Protein AF-A0A1Y3N0U4-F1 (afdb_monomer_lite)

Structure (mmCIF, N/CA/C/O backbone):
data_AF-A0A1Y3N0U4-F1
#
_entry.id   AF-A0A1Y3N0U4-F1
#
loop_
_atom_site.group_PDB
_atom_site.id
_atom_site.type_symbol
_atom_site.label_atom_id
_atom_site.label_alt_id
_atom_site.label_comp_id
_atom_site.label_asym_id
_atom_site.label_entity_id
_atom_site.label_seq_id
_atom_site.pdbx_PDB_ins_code
_atom_site.Cartn_x
_atom_site.Cartn_y
_atom_site.Cartn_z
_atom_site.occupancy
_atom_site.B_iso_or_equiv
_atom_site.auth_seq_id
_atom_site.auth_comp_id
_atom_site.auth_asym_id
_atom_site.auth_atom_id
_atom_site.pdbx_PDB_model_num
ATOM 1 N N . GLN A 1 1 ? 12.673 10.639 -20.639 1.00 72.50 1 GLN A N 1
ATOM 2 C CA . GLN A 1 1 ? 11.581 9.775 -20.140 1.00 72.50 1 GLN A CA 1
ATOM 3 C C . GLN A 1 1 ? 11.823 9.116 -18.784 1.00 72.50 1 GLN A C 1
ATOM 5 O O . GLN A 1 1 ? 11.155 9.480 -17.832 1.00 72.50 1 GLN A O 1
ATOM 10 N N . VAL A 1 2 ? 12.809 8.231 -18.620 1.00 72.81 2 VAL A N 1
ATOM 11 C CA . VAL A 1 2 ? 13.010 7.451 -17.372 1.00 72.81 2 VAL A CA 1
ATOM 12 C C . VAL A 1 2 ? 13.062 8.280 -16.088 1.00 72.81 2 VAL A C 1
ATOM 14 O O . VAL A 1 2 ? 12.452 7.930 -15.081 1.00 72.81 2 VAL A O 1
ATOM 17 N N . ARG A 1 3 ? 13.824 9.380 -16.093 1.00 80.88 3 ARG A N 1
ATOM 18 C CA . ARG A 1 3 ? 13.953 10.249 -14.914 1.00 80.88 3 ARG A CA 1
ATOM 19 C C . ARG A 1 3 ? 12.618 10.907 -14.540 1.00 80.88 3 ARG A C 1
ATOM 21 O O . ARG A 1 3 ? 12.356 11.062 -13.352 1.00 80.88 3 ARG A O 1
ATOM 28 N N . LYS A 1 4 ? 11.784 11.241 -15.536 1.00 85.25 4 LYS A N 1
ATOM 29 C CA . LYS A 1 4 ? 10.426 11.785 -15.353 1.00 85.25 4 LYS A CA 1
ATOM 30 C C . LYS A 1 4 ? 9.548 10.746 -14.656 1.00 85.25 4 LYS A C 1
ATOM 32 O O . LYS A 1 4 ? 9.050 11.014 -13.571 1.00 85.25 4 LYS A O 1
ATOM 37 N N . TRP A 1 5 ? 9.516 9.529 -15.187 1.00 82.19 5 TRP A N 1
ATOM 38 C CA . TRP A 1 5 ? 8.788 8.414 -14.590 1.00 82.19 5 TRP A CA 1
ATOM 39 C C . TRP A 1 5 ? 9.206 8.128 -13.148 1.00 82.19 5 TRP A C 1
ATOM 41 O O . TRP A 1 5 ? 8.377 8.122 -12.248 1.00 82.19 5 TRP A O 1
ATOM 51 N N . ARG A 1 6 ? 10.511 7.995 -12.876 1.00 84.88 6 ARG A N 1
ATOM 52 C CA . ARG A 1 6 ? 11.000 7.802 -11.498 1.00 84.88 6 ARG A CA 1
ATOM 53 C C . ARG A 1 6 ? 10.519 8.908 -10.549 1.00 84.88 6 ARG A C 1
ATOM 55 O O . ARG A 1 6 ? 10.247 8.631 -9.384 1.00 84.88 6 ARG A O 1
ATOM 62 N N . A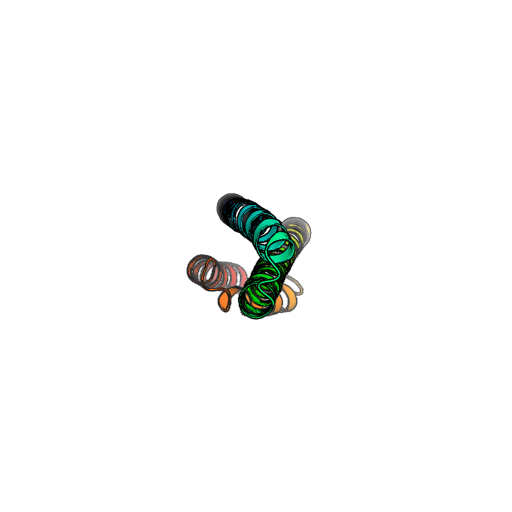RG A 1 7 ? 10.443 10.154 -11.025 1.00 89.94 7 ARG A N 1
ATOM 63 C CA . ARG A 1 7 ? 9.954 11.289 -10.234 1.00 89.94 7 ARG A CA 1
ATOM 64 C C . ARG A 1 7 ? 8.454 11.176 -9.965 1.00 89.94 7 ARG A C 1
ATOM 66 O O . ARG A 1 7 ? 8.052 11.365 -8.824 1.00 89.94 7 ARG A O 1
ATOM 73 N N . GLU A 1 8 ? 7.657 10.836 -10.971 1.00 88.94 8 GLU A N 1
ATOM 74 C CA . GLU A 1 8 ? 6.206 10.647 -10.841 1.00 88.94 8 GLU A CA 1
ATOM 75 C C . GLU A 1 8 ? 5.865 9.515 -9.869 1.00 88.94 8 GLU A C 1
ATOM 77 O O . GLU A 1 8 ? 5.107 9.739 -8.930 1.00 88.94 8 GLU A O 1
ATOM 82 N N . PHE A 1 9 ? 6.505 8.349 -10.001 1.00 88.19 9 PHE A N 1
ATOM 83 C CA . PHE A 1 9 ? 6.309 7.224 -9.076 1.00 88.19 9 PHE A CA 1
ATOM 84 C C . PHE A 1 9 ? 6.640 7.600 -7.627 1.00 88.19 9 PHE A C 1
ATOM 86 O O . PHE A 1 9 ? 5.873 7.282 -6.723 1.00 88.19 9 PHE A O 1
ATOM 93 N N . ARG A 1 10 ? 7.730 8.344 -7.393 1.00 90.62 10 ARG A N 1
ATOM 94 C CA . ARG A 1 10 ? 8.075 8.846 -6.050 1.00 90.62 10 ARG A CA 1
ATOM 95 C C . ARG A 1 10 ? 7.049 9.839 -5.507 1.00 90.62 10 ARG A C 1
ATOM 97 O O . ARG A 1 10 ? 6.817 9.878 -4.302 1.00 90.62 10 ARG A O 1
ATOM 104 N N . THR A 1 11 ? 6.457 10.666 -6.364 1.00 92.69 11 THR A N 1
ATOM 105 C CA . THR A 1 11 ? 5.368 11.563 -5.956 1.00 92.69 11 THR A CA 1
ATOM 106 C C . THR A 1 11 ? 4.144 10.759 -5.521 1.00 92.69 11 THR A C 1
ATOM 108 O O . THR A 1 11 ? 3.594 11.048 -4.457 1.00 92.69 11 THR A O 1
ATOM 111 N N . GLN A 1 12 ? 3.773 9.724 -6.285 1.00 91.88 12 GLN A N 1
ATOM 112 C CA . GLN A 1 12 ? 2.660 8.833 -5.943 1.00 91.88 12 GLN A CA 1
ATOM 113 C C . GLN A 1 12 ? 2.919 8.063 -4.643 1.00 91.88 12 GLN A C 1
ATOM 115 O O . GLN A 1 12 ? 2.060 8.025 -3.766 1.00 91.88 12 GLN A O 1
ATOM 120 N N . GLU A 1 13 ? 4.134 7.549 -4.449 1.00 92.56 13 GLU A N 1
ATOM 121 C CA . GLU A 1 13 ? 4.544 6.882 -3.207 1.00 92.56 13 GLU A CA 1
ATOM 122 C C . GLU A 1 13 ? 4.351 7.791 -1.980 1.00 92.56 13 GLU A C 1
ATOM 124 O O . GLU A 1 13 ? 3.730 7.398 -0.993 1.00 92.56 13 GLU A O 1
ATOM 129 N N . ARG A 1 14 ? 4.790 9.054 -2.067 1.00 94.31 14 ARG A N 1
ATOM 130 C CA . ARG A 1 14 ? 4.606 10.042 -0.988 1.00 94.31 14 ARG A CA 1
ATOM 131 C C . ARG A 1 14 ? 3.145 10.418 -0.759 1.00 94.31 14 ARG A C 1
ATOM 133 O O . ARG A 1 14 ? 2.792 10.872 0.328 1.00 94.31 14 ARG A O 1
ATOM 140 N N . GLN A 1 15 ? 2.301 10.348 -1.784 1.00 93.69 15 GLN A N 1
ATOM 141 C CA . GLN A 1 15 ? 0.868 10.586 -1.634 1.00 93.69 15 GLN A CA 1
ATOM 142 C C . GLN A 1 15 ? 0.207 9.433 -0.877 1.00 93.69 15 GLN A C 1
ATOM 144 O O . GLN A 1 15 ? -0.528 9.691 0.075 1.00 93.69 15 GLN A O 1
ATOM 149 N N . ILE A 1 16 ? 0.560 8.193 -1.218 1.00 94.31 16 ILE A N 1
ATOM 150 C CA . ILE A 1 16 ? 0.120 6.995 -0.499 1.00 94.31 16 ILE A CA 1
ATOM 151 C C . ILE A 1 16 ? 0.566 7.051 0.968 1.00 94.31 16 ILE A C 1
ATOM 153 O O . ILE A 1 16 ? -0.254 6.857 1.862 1.00 94.31 16 ILE A O 1
ATOM 157 N N . ASP A 1 17 ? 1.824 7.407 1.244 1.00 95.75 17 ASP A N 1
ATOM 158 C CA . ASP A 1 17 ? 2.322 7.529 2.623 1.00 95.75 17 ASP A CA 1
ATOM 159 C C . ASP A 1 17 ? 1.545 8.577 3.435 1.00 95.75 17 ASP A C 1
ATOM 161 O O . ASP A 1 17 ? 1.200 8.352 4.597 1.00 95.75 17 ASP A O 1
ATOM 165 N N . ARG A 1 18 ? 1.203 9.715 2.817 1.00 96.69 18 ARG A N 1
ATOM 166 C CA . ARG A 1 18 ? 0.361 10.741 3.453 1.00 96.69 18 ARG A CA 1
ATOM 167 C C . ARG A 1 18 ? -1.039 10.214 3.773 1.00 96.69 18 ARG A C 1
ATOM 169 O O . ARG A 1 18 ? -1.545 10.484 4.861 1.00 96.69 18 ARG A O 1
ATOM 176 N N . GLN A 1 19 ? -1.645 9.443 2.871 1.00 95.31 19 GLN A N 1
ATOM 177 C CA . GLN A 1 19 ? -2.955 8.826 3.099 1.00 95.31 19 GLN A CA 1
ATOM 178 C C . GLN A 1 19 ? -2.909 7.779 4.216 1.00 95.31 19 GLN A C 1
ATOM 180 O O . GLN A 1 19 ? -3.749 7.810 5.113 1.00 95.31 19 GLN A O 1
ATOM 185 N N . ILE A 1 20 ? -1.894 6.910 4.230 1.00 96.81 20 ILE A N 1
ATOM 186 C CA . ILE A 1 20 ? -1.683 5.921 5.299 1.00 96.81 20 ILE A CA 1
ATOM 187 C C . ILE A 1 20 ? -1.565 6.613 6.662 1.00 96.81 20 ILE A C 1
ATOM 189 O O . ILE A 1 20 ? -2.180 6.170 7.638 1.00 96.81 20 ILE A O 1
ATOM 193 N N . ASN A 1 21 ? -0.811 7.712 6.734 1.00 98.00 21 ASN A N 1
ATOM 194 C CA . ASN A 1 21 ? -0.663 8.490 7.963 1.00 98.00 21 ASN A CA 1
ATOM 195 C C . ASN A 1 21 ? -1.989 9.124 8.397 1.00 98.00 21 ASN A C 1
ATOM 197 O O . ASN A 1 21 ? -2.346 9.034 9.570 1.00 98.00 21 ASN A O 1
ATOM 201 N N . SER A 1 22 ? -2.749 9.695 7.459 1.00 97.62 22 SER A N 1
ATOM 202 C CA . SER A 1 22 ? -4.071 10.265 7.737 1.00 97.62 22 SER A CA 1
ATOM 203 C C . SER A 1 22 ? -5.041 9.217 8.298 1.00 97.62 22 SER A C 1
ATOM 205 O O . SER A 1 22 ? -5.623 9.435 9.362 1.00 97.62 22 SER A O 1
ATOM 207 N N . ILE A 1 23 ? -5.130 8.039 7.669 1.00 97.56 23 ILE A N 1
ATOM 208 C CA . ILE A 1 23 ? -5.974 6.935 8.152 1.00 97.56 23 ILE A CA 1
ATOM 209 C C . ILE A 1 23 ? -5.492 6.441 9.519 1.00 97.56 23 ILE A C 1
ATOM 211 O O . ILE A 1 23 ? -6.300 6.152 10.395 1.00 97.56 23 ILE A O 1
ATOM 215 N N . THR A 1 24 ? -4.179 6.370 9.743 1.00 98.00 24 THR A N 1
ATOM 216 C CA . THR A 1 24 ? -3.621 5.940 11.035 1.00 98.00 24 THR A CA 1
ATOM 217 C C . THR A 1 24 ? -3.971 6.914 12.159 1.00 98.00 24 THR A C 1
ATOM 219 O O . THR A 1 24 ? -4.316 6.479 13.260 1.00 98.00 24 THR A O 1
ATOM 222 N N . MET A 1 25 ? -3.918 8.222 11.897 1.00 98.06 25 MET A N 1
ATOM 223 C CA . MET A 1 25 ? -4.342 9.236 12.864 1.00 98.06 25 MET A CA 1
ATOM 224 C C . MET A 1 25 ? -5.826 9.095 13.206 1.00 98.06 25 MET A C 1
ATOM 226 O O . MET A 1 25 ? -6.180 9.134 14.385 1.00 98.06 25 MET A O 1
ATOM 230 N N . GLU A 1 26 ? -6.680 8.887 12.206 1.00 97.25 26 GLU A N 1
ATOM 231 C CA . GLU A 1 26 ? -8.119 8.726 12.423 1.00 97.25 26 GLU A CA 1
ATOM 232 C C . GLU A 1 26 ? -8.449 7.414 13.155 1.00 97.25 26 GLU A C 1
ATOM 234 O O . GLU A 1 26 ? -9.175 7.425 14.150 1.00 97.25 26 GLU A O 1
ATOM 239 N N . GLU A 1 27 ? -7.808 6.299 12.785 1.00 97.75 27 GLU A N 1
ATOM 240 C CA . GLU A 1 27 ? -7.924 5.017 13.497 1.00 97.75 27 GLU A CA 1
ATOM 241 C C . GLU A 1 27 ? -7.555 5.168 14.983 1.00 97.75 27 GLU A C 1
ATOM 243 O O . GLU A 1 27 ? -8.192 4.573 15.854 1.00 97.75 27 GLU A O 1
ATOM 248 N N . ASN A 1 28 ? -6.541 5.977 15.305 1.00 98.00 28 ASN A N 1
ATOM 249 C CA . ASN A 1 28 ? -6.140 6.222 16.690 1.00 98.00 28 ASN A CA 1
ATOM 250 C C . ASN A 1 28 ? -7.198 7.004 17.483 1.00 98.00 28 ASN A C 1
ATOM 252 O O . ASN A 1 28 ? -7.427 6.683 18.654 1.00 98.00 28 ASN A O 1
ATOM 256 N N . LYS A 1 29 ? -7.894 7.963 16.860 1.00 97.94 29 LYS A N 1
ATOM 257 C CA . LYS A 1 29 ? -9.042 8.642 17.484 1.00 97.94 29 LYS A CA 1
ATOM 258 C C . LYS A 1 29 ? -10.192 7.667 17.720 1.00 97.94 29 LYS A C 1
ATOM 260 O O . LYS A 1 29 ? -10.727 7.616 18.826 1.00 97.94 29 LYS A O 1
ATOM 265 N N . ILE A 1 30 ? -10.508 6.825 16.735 1.00 97.50 30 ILE A N 1
ATOM 266 C CA . ILE A 1 30 ? -11.552 5.795 16.852 1.00 97.50 30 ILE A CA 1
ATOM 267 C C . ILE A 1 30 ? -11.221 4.818 17.988 1.00 97.50 30 ILE A C 1
ATOM 269 O O . ILE A 1 30 ? -12.091 4.495 18.796 1.00 97.50 30 ILE A O 1
ATOM 273 N N . LYS A 1 31 ? -9.955 4.398 18.127 1.00 97.69 31 LYS A N 1
ATOM 274 C CA . LYS A 1 31 ? -9.495 3.570 19.256 1.00 97.69 31 LYS A CA 1
ATOM 275 C C . LYS A 1 31 ? -9.694 4.258 20.605 1.00 97.69 31 LYS A C 1
ATOM 277 O O . LYS A 1 31 ? -10.092 3.595 21.563 1.00 97.69 31 LYS A O 1
ATOM 282 N N . ALA A 1 32 ? -9.410 5.557 20.705 1.00 97.69 32 ALA A N 1
ATOM 283 C CA . ALA A 1 32 ? -9.639 6.314 21.933 1.00 97.69 32 ALA A CA 1
ATOM 284 C C . ALA A 1 32 ? -11.137 6.371 22.277 1.00 97.69 32 ALA A C 1
ATOM 286 O O . ALA A 1 32 ? -11.516 6.040 23.404 1.00 97.69 32 ALA A O 1
ATOM 287 N N . SER A 1 33 ? -11.991 6.674 21.296 1.00 96.62 33 SER A N 1
ATOM 288 C CA . SER A 1 33 ? -13.450 6.668 21.455 1.00 96.62 33 SER A CA 1
ATOM 289 C C . SER A 1 33 ? -13.993 5.285 21.819 1.00 96.62 33 SER A C 1
ATOM 291 O O . SER A 1 33 ? -14.861 5.177 22.683 1.00 96.62 33 SER A O 1
ATOM 293 N N . LEU A 1 34 ? -13.442 4.211 21.241 1.00 97.25 34 LEU A N 1
ATOM 294 C CA . LEU A 1 34 ? -13.818 2.833 21.564 1.00 97.25 34 LEU A CA 1
ATOM 295 C C . LEU A 1 34 ? -13.521 2.508 23.031 1.00 97.25 34 LEU A C 1
ATOM 297 O O . LEU A 1 34 ? -14.376 1.950 23.716 1.00 97.25 34 LEU A O 1
ATOM 301 N N . LYS A 1 35 ? -12.340 2.894 23.535 1.00 96.88 35 LYS A N 1
ATOM 302 C CA . LYS A 1 35 ? -11.978 2.718 24.951 1.00 96.88 35 LYS A CA 1
ATOM 303 C C . LYS A 1 35 ? -12.923 3.484 25.877 1.00 96.88 35 LYS A C 1
ATOM 305 O O . LYS A 1 35 ? -13.299 2.964 26.924 1.00 96.88 35 LYS A O 1
ATOM 310 N N . GLN A 1 36 ? -13.317 4.703 25.507 1.00 96.62 36 GLN A N 1
ATOM 311 C CA . GLN A 1 36 ? -14.272 5.493 26.289 1.00 96.62 36 GLN A CA 1
ATOM 312 C C . GLN A 1 36 ? -15.674 4.870 26.287 1.00 96.62 36 GLN A C 1
ATOM 314 O O . GLN A 1 36 ? -16.278 4.741 27.348 1.00 96.62 36 GLN A O 1
ATOM 319 N N . ALA A 1 37 ? -16.173 4.434 25.127 1.00 95.31 37 ALA A N 1
ATOM 320 C CA . ALA A 1 37 ? -17.461 3.751 25.015 1.00 95.31 37 ALA A CA 1
ATOM 321 C C . ALA A 1 37 ? -17.483 2.433 25.806 1.00 95.31 37 ALA A C 1
ATOM 323 O O . ALA A 1 37 ? -18.466 2.136 26.480 1.00 95.31 37 ALA A O 1
ATOM 324 N N . ALA A 1 38 ? -16.369 1.693 25.805 1.00 96.25 38 ALA A N 1
ATOM 325 C CA . ALA A 1 38 ? -16.233 0.459 26.573 1.00 96.25 38 ALA A CA 1
ATOM 326 C C . ALA A 1 38 ? -16.348 0.705 28.084 1.00 96.25 38 ALA A C 1
ATOM 328 O O . ALA A 1 38 ? -17.041 -0.045 28.765 1.00 96.25 38 ALA A O 1
ATOM 329 N N . LYS A 1 39 ? -15.747 1.789 28.603 1.00 96.56 39 LYS A N 1
ATOM 330 C CA . LYS A 1 39 ? -15.888 2.183 30.018 1.00 96.56 39 LYS A CA 1
ATOM 331 C C . LYS A 1 39 ? -17.332 2.518 30.407 1.00 96.56 39 LYS A C 1
ATOM 333 O O . LYS A 1 39 ? -17.700 2.310 31.554 1.00 96.56 39 LYS A O 1
ATOM 338 N N . ARG A 1 40 ? -18.138 3.023 29.466 1.00 95.38 40 ARG A N 1
ATOM 339 C CA . ARG A 1 40 ? -19.566 3.322 29.675 1.00 95.38 40 ARG A CA 1
ATOM 340 C C . ARG A 1 40 ? -20.477 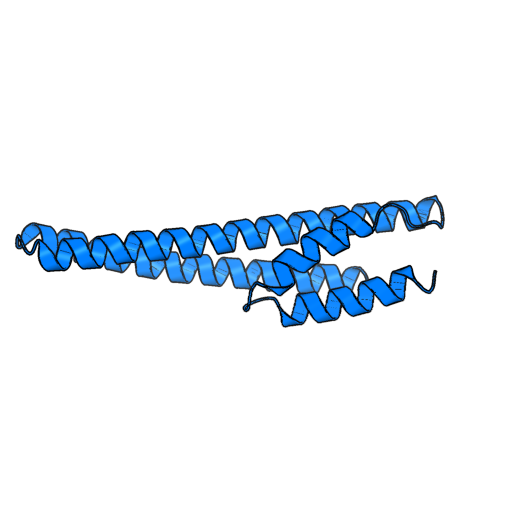2.096 29.543 1.00 95.38 40 ARG A C 1
ATOM 342 O O . ARG A 1 40 ? -21.656 2.193 29.847 1.00 95.38 40 ARG A O 1
ATOM 349 N N . GLY A 1 41 ? -19.957 0.957 29.080 1.00 94.56 41 GLY A N 1
ATOM 350 C CA . GLY A 1 41 ? -20.755 -0.251 28.845 1.00 94.56 41 GLY A CA 1
ATOM 351 C C . GLY A 1 41 ? -21.605 -0.218 27.566 1.00 94.56 41 GLY A C 1
ATOM 352 O O . GLY A 1 41 ? -22.424 -1.114 27.356 1.00 94.56 41 GLY A O 1
ATOM 353 N N . ASP A 1 42 ? -21.392 0.759 26.676 1.00 94.69 42 ASP A N 1
ATOM 354 C CA . ASP A 1 42 ? -22.163 0.932 25.438 1.00 94.69 42 ASP A CA 1
ATOM 355 C C . ASP A 1 42 ? -21.758 -0.076 24.350 1.00 94.69 42 ASP A C 1
ATOM 357 O O . ASP A 1 42 ? -21.075 0.247 23.371 1.00 94.69 42 ASP A O 1
ATOM 361 N N . LYS A 1 43 ? -22.220 -1.326 24.481 1.00 94.75 43 LYS A N 1
ATOM 362 C CA . LYS A 1 43 ? -21.883 -2.417 23.547 1.00 94.75 43 LYS A CA 1
ATOM 363 C C . LYS A 1 43 ? -22.188 -2.083 22.083 1.00 94.75 43 LYS A C 1
ATOM 365 O O . LYS A 1 43 ? -21.364 -2.376 21.222 1.00 94.75 43 LYS A O 1
ATOM 370 N N . LYS A 1 44 ? -23.327 -1.438 21.790 1.00 95.69 44 LYS A N 1
ATOM 371 C CA . LYS A 1 44 ? -23.709 -1.062 20.413 1.00 95.69 44 LYS A CA 1
ATOM 372 C C . LYS A 1 44 ? -22.685 -0.119 19.773 1.00 95.69 44 LYS A C 1
ATOM 374 O O . LYS A 1 44 ? -22.258 -0.353 18.643 1.00 95.69 44 LYS A O 1
ATOM 379 N N . ILE A 1 45 ? -22.254 0.904 20.513 1.00 95.12 45 ILE A N 1
ATOM 380 C CA . ILE A 1 45 ? -21.251 1.876 20.053 1.00 95.12 45 ILE A CA 1
ATOM 381 C C . ILE A 1 45 ? -19.893 1.188 19.898 1.00 95.12 45 ILE A C 1
ATOM 383 O O . ILE A 1 45 ? -19.215 1.383 18.890 1.00 95.12 45 ILE A O 1
ATOM 387 N N . CYS A 1 46 ? -19.515 0.324 20.844 1.00 96.56 46 CYS A N 1
ATOM 388 C CA . CYS A 1 46 ? -18.277 -0.443 20.744 1.00 96.56 46 CYS A CA 1
ATOM 389 C C . CYS A 1 46 ? -18.227 -1.309 19.481 1.00 96.56 46 CYS A C 1
ATOM 391 O O . CYS A 1 46 ? -17.208 -1.319 18.793 1.00 96.56 46 CYS A O 1
ATOM 393 N N . THR A 1 47 ? -19.316 -2.004 19.140 1.00 97.38 47 THR A N 1
ATOM 394 C CA . THR A 1 47 ? -19.372 -2.828 17.926 1.00 97.38 47 THR A CA 1
ATOM 395 C C . THR A 1 47 ? -19.236 -1.987 16.657 1.00 97.38 47 THR A C 1
ATOM 397 O O . THR A 1 47 ? -18.512 -2.389 15.747 1.00 97.38 47 THR A O 1
ATOM 400 N N . ALA A 1 48 ? -19.885 -0.822 16.589 1.00 97.31 48 ALA A N 1
ATOM 401 C CA . ALA A 1 48 ? -19.767 0.076 15.441 1.00 97.31 48 ALA A CA 1
ATOM 402 C C . ALA A 1 48 ? -18.327 0.597 15.270 1.00 97.31 48 ALA A C 1
ATOM 404 O O . ALA A 1 48 ? -17.738 0.443 14.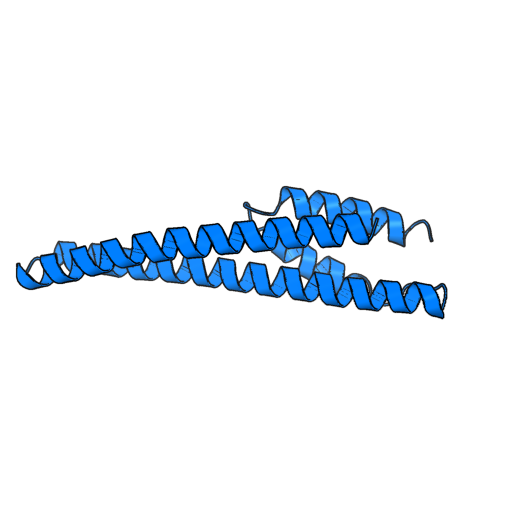203 1.00 97.31 48 ALA A O 1
ATOM 405 N N . LEU A 1 49 ? -17.717 1.112 16.343 1.00 97.06 49 LEU A N 1
ATOM 406 C CA . LEU A 1 49 ? -16.340 1.619 16.314 1.00 97.06 49 LEU A CA 1
ATOM 407 C C . LEU A 1 49 ? -15.316 0.514 16.011 1.00 97.06 49 LEU A C 1
ATOM 409 O O . LEU A 1 49 ? -14.335 0.753 15.311 1.00 97.06 49 LEU A O 1
ATOM 413 N N . ALA A 1 50 ? -15.540 -0.713 16.490 1.00 97.25 50 ALA A N 1
ATOM 414 C CA . ALA A 1 50 ? -14.680 -1.849 16.167 1.00 97.25 50 ALA A CA 1
ATOM 415 C C . ALA A 1 50 ? -14.719 -2.197 14.668 1.00 97.25 50 ALA A C 1
ATOM 417 O O . ALA A 1 50 ? -13.669 -2.456 14.075 1.00 97.25 50 ALA A O 1
ATOM 418 N N . LYS A 1 51 ? -15.903 -2.160 14.039 1.00 98.00 51 LYS A N 1
ATOM 419 C CA . LYS A 1 51 ? -16.035 -2.344 12.584 1.00 98.00 51 LYS A CA 1
ATOM 420 C C . LYS A 1 51 ? -15.292 -1.257 11.810 1.00 98.00 51 LYS A C 1
ATOM 422 O O . LYS A 1 51 ? -14.641 -1.578 10.816 1.00 98.00 51 LYS A O 1
ATOM 427 N N . GLU A 1 52 ? -15.333 -0.016 12.281 1.00 97.19 52 GLU A N 1
ATOM 428 C CA . GLU A 1 52 ? -14.627 1.103 11.648 1.00 97.19 52 GLU A CA 1
ATOM 429 C C . GLU A 1 52 ? -13.097 0.937 11.709 1.00 97.19 52 GLU A C 1
ATOM 431 O O . GLU A 1 52 ? -12.390 1.194 10.734 1.00 97.19 52 GLU A O 1
ATOM 436 N N . ILE A 1 53 ? -12.568 0.402 12.818 1.00 97.81 53 ILE A N 1
ATOM 437 C CA . ILE A 1 53 ? -11.139 0.059 12.931 1.00 97.81 53 ILE A CA 1
ATOM 438 C C . ILE A 1 53 ? -10.750 -1.004 11.896 1.00 97.81 53 ILE A C 1
ATOM 440 O O . ILE A 1 53 ? -9.686 -0.906 11.284 1.00 97.81 53 ILE A O 1
ATOM 444 N N . ILE A 1 54 ? -11.590 -2.023 11.688 1.00 98.00 54 ILE A N 1
ATOM 445 C CA . ILE A 1 54 ? -11.335 -3.062 10.678 1.00 98.00 54 ILE A CA 1
ATOM 446 C C . ILE A 1 54 ? -11.332 -2.450 9.271 1.00 98.00 54 ILE A C 1
ATOM 448 O O . ILE A 1 54 ? -10.413 -2.722 8.500 1.00 98.00 54 ILE A O 1
ATOM 452 N N . HIS A 1 55 ? -12.291 -1.574 8.954 1.00 97.56 55 HIS A N 1
ATOM 453 C CA . HIS A 1 55 ? -12.321 -0.862 7.671 1.00 97.56 55 HIS A CA 1
ATOM 454 C C . HIS A 1 55 ? -11.065 -0.011 7.463 1.00 97.56 55 HIS A C 1
ATOM 456 O O . HIS A 1 55 ? -10.416 -0.121 6.422 1.00 97.56 55 HIS A O 1
ATOM 462 N N . SER A 1 56 ? -10.658 0.750 8.483 1.00 97.69 56 SER A N 1
ATOM 463 C CA . SER A 1 56 ? -9.423 1.543 8.463 1.00 97.69 56 SER A CA 1
ATOM 464 C C . SER A 1 56 ? -8.189 0.676 8.187 1.00 97.69 56 SER A C 1
ATOM 466 O O . SER A 1 56 ? -7.334 1.035 7.377 1.00 97.69 56 SER A O 1
ATOM 468 N N . ARG A 1 57 ? -8.092 -0.503 8.815 1.00 97.62 57 ARG A N 1
ATOM 469 C CA . ARG A 1 57 ? -6.987 -1.449 8.583 1.00 97.62 57 ARG A CA 1
ATOM 470 C C . ARG A 1 57 ? -6.989 -2.006 7.164 1.00 97.62 57 ARG A C 1
ATOM 472 O O . ARG A 1 57 ? -5.938 -2.020 6.533 1.00 97.62 57 ARG A O 1
ATOM 479 N N . ASN A 1 58 ? -8.151 -2.404 6.652 1.00 96.81 58 ASN A N 1
ATOM 480 C CA . ASN A 1 58 ? -8.286 -2.905 5.285 1.00 96.81 58 ASN A CA 1
ATOM 481 C C . ASN A 1 58 ? -7.885 -1.838 4.255 1.00 96.81 58 ASN A C 1
ATOM 483 O O . ASN A 1 58 ? -7.150 -2.139 3.315 1.00 96.81 58 ASN A O 1
ATOM 487 N N . ALA A 1 59 ? -8.294 -0.583 4.466 1.00 94.75 59 ALA A N 1
ATOM 488 C CA . ALA A 1 59 ? -7.895 0.538 3.619 1.00 94.75 59 ALA A CA 1
ATOM 489 C C . ALA A 1 59 ? -6.369 0.746 3.622 1.00 94.75 59 ALA A C 1
ATOM 491 O O . ALA A 1 59 ? -5.761 0.853 2.558 1.00 94.75 59 ALA A O 1
ATOM 492 N N . LYS A 1 60 ? -5.723 0.722 4.799 1.00 96.56 60 LYS A N 1
ATOM 493 C CA . LYS A 1 60 ? -4.254 0.813 4.889 1.00 96.56 60 LYS A CA 1
ATOM 494 C C . LYS A 1 60 ? -3.547 -0.356 4.212 1.00 96.56 60 LYS A C 1
ATOM 496 O O . LYS A 1 60 ? -2.569 -0.124 3.512 1.00 96.56 60 LYS A O 1
ATOM 501 N N . ASN A 1 61 ? -4.032 -1.585 4.384 1.00 96.19 61 ASN A N 1
ATOM 502 C CA . ASN A 1 61 ? -3.439 -2.762 3.744 1.00 96.19 61 ASN A CA 1
ATOM 503 C C . ASN A 1 61 ? -3.449 -2.626 2.218 1.00 96.19 61 ASN A C 1
ATOM 505 O O . ASN A 1 61 ? -2.409 -2.791 1.586 1.00 96.19 61 ASN A O 1
ATOM 509 N N . LYS A 1 62 ? -4.577 -2.198 1.639 1.00 93.75 62 LYS A N 1
ATOM 510 C CA . LYS A 1 62 ? -4.679 -1.936 0.198 1.00 93.75 62 LYS A CA 1
ATOM 511 C C . LYS A 1 62 ? -3.696 -0.856 -0.274 1.00 93.75 62 LYS A C 1
ATOM 513 O O . LYS A 1 62 ? -3.095 -0.985 -1.341 1.00 93.75 62 LYS A O 1
ATOM 518 N N . LEU A 1 63 ? -3.491 0.197 0.519 1.00 93.94 63 LEU A N 1
ATOM 519 C CA . LEU A 1 63 ? -2.498 1.236 0.224 1.00 93.94 63 LEU A CA 1
ATOM 520 C C . LEU A 1 63 ? -1.056 0.704 0.299 1.00 93.94 63 LEU A C 1
ATOM 522 O O . LEU A 1 63 ? -0.245 1.021 -0.572 1.00 93.94 63 LEU A O 1
ATOM 526 N N . TYR A 1 64 ? -0.732 -0.145 1.279 1.00 95.38 64 TYR A N 1
ATOM 527 C CA . TYR A 1 64 ? 0.575 -0.806 1.357 1.00 95.38 64 TYR A CA 1
ATOM 528 C C . TYR A 1 64 ? 0.829 -1.738 0.166 1.00 95.38 64 TYR A C 1
ATOM 530 O O . TYR A 1 64 ? 1.914 -1.700 -0.415 1.00 95.38 64 TYR A O 1
ATOM 538 N N . GLU A 1 65 ? -0.167 -2.524 -0.242 1.00 92.75 65 GLU A N 1
ATOM 539 C CA . GLU A 1 65 ? -0.095 -3.372 -1.438 1.00 92.75 65 GLU A CA 1
ATOM 540 C C . GLU A 1 65 ? 0.147 -2.537 -2.700 1.00 92.75 65 GLU A C 1
ATOM 542 O O . GLU A 1 65 ? 1.042 -2.840 -3.490 1.00 92.75 65 GLU A O 1
ATOM 547 N N . THR A 1 66 ? -0.591 -1.434 -2.847 1.00 91.81 66 THR A N 1
ATOM 548 C CA . THR A 1 66 ? -0.429 -0.480 -3.955 1.00 91.81 66 THR A CA 1
ATOM 549 C C . THR A 1 66 ? 0.997 0.078 -3.994 1.00 91.81 66 THR A C 1
ATOM 551 O O . THR A 1 66 ? 1.633 0.110 -5.050 1.00 91.81 66 THR A O 1
ATOM 554 N N . LYS A 1 67 ? 1.542 0.473 -2.837 1.00 92.81 67 LYS A N 1
ATOM 555 C CA . LYS A 1 67 ? 2.923 0.957 -2.711 1.00 92.81 67 LYS A CA 1
ATOM 556 C C . LYS A 1 67 ? 3.945 -0.108 -3.119 1.00 92.81 67 LYS A C 1
ATOM 558 O O . LYS A 1 67 ? 4.886 0.190 -3.855 1.00 92.81 67 LYS A O 1
ATOM 563 N N . ALA A 1 68 ? 3.764 -1.349 -2.673 1.00 92.00 68 ALA A N 1
ATOM 564 C CA . ALA A 1 68 ? 4.653 -2.455 -3.024 1.00 92.00 68 ALA A CA 1
ATOM 565 C C . ALA A 1 68 ? 4.642 -2.742 -4.536 1.00 92.00 68 ALA A C 1
ATOM 567 O O . ALA A 1 68 ? 5.701 -2.891 -5.149 1.00 92.00 68 ALA A O 1
ATOM 568 N N . GLN A 1 69 ? 3.459 -2.745 -5.152 1.00 89.31 69 GLN A N 1
ATOM 569 C CA . GLN A 1 69 ? 3.291 -2.915 -6.596 1.00 89.31 69 GLN A CA 1
ATOM 570 C C . GLN A 1 69 ? 3.957 -1.780 -7.395 1.00 89.31 69 GLN A C 1
ATOM 572 O O . GLN A 1 69 ? 4.694 -2.059 -8.343 1.00 89.31 69 GLN A O 1
ATOM 577 N N . LEU A 1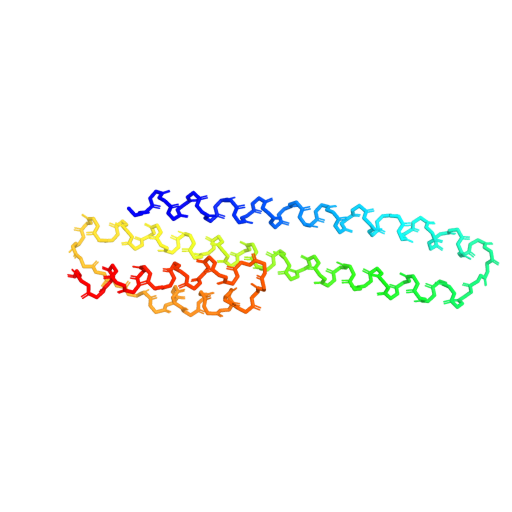 70 ? 3.792 -0.515 -6.984 1.00 90.12 70 LEU A N 1
ATOM 578 C CA . LEU A 1 70 ? 4.494 0.628 -7.591 1.00 90.12 70 LEU A CA 1
ATOM 579 C C . LEU A 1 70 ? 6.019 0.447 -7.551 1.00 90.12 70 LEU A C 1
ATOM 581 O O . LEU A 1 70 ? 6.700 0.668 -8.555 1.00 90.12 70 LEU A O 1
ATOM 585 N N . ASN A 1 71 ? 6.555 0.010 -6.410 1.00 89.31 71 ASN A N 1
ATOM 586 C CA . ASN A 1 71 ? 7.988 -0.229 -6.242 1.00 89.31 71 ASN A CA 1
ATOM 587 C C . ASN A 1 71 ? 8.495 -1.389 -7.113 1.00 89.31 71 ASN A C 1
ATOM 589 O O . ASN A 1 71 ? 9.557 -1.273 -7.727 1.00 89.31 71 ASN A O 1
ATOM 593 N N . SER A 1 72 ? 7.722 -2.470 -7.235 1.00 89.19 72 SER A N 1
ATOM 594 C CA . SER A 1 72 ? 8.046 -3.600 -8.116 1.00 89.19 72 SER A CA 1
ATOM 595 C C . SER A 1 72 ? 8.117 -3.185 -9.592 1.00 89.19 72 SER A C 1
ATOM 597 O O . SER A 1 72 ? 9.079 -3.518 -10.294 1.00 89.19 72 SER A O 1
ATOM 599 N N . ILE A 1 73 ? 7.153 -2.382 -10.053 1.00 87.12 73 ILE A N 1
ATOM 600 C CA . ILE A 1 73 ? 7.146 -1.824 -11.414 1.00 87.12 73 ILE A CA 1
ATOM 601 C C . ILE A 1 73 ? 8.360 -0.929 -11.630 1.00 87.12 73 ILE A C 1
ATOM 603 O O . ILE A 1 73 ? 9.028 -1.033 -12.659 1.00 87.12 73 ILE A O 1
ATOM 607 N N . LEU A 1 74 ? 8.679 -0.078 -10.652 1.00 86.56 74 LEU A N 1
ATOM 608 C CA . LEU A 1 74 ? 9.845 0.788 -10.720 1.00 86.56 74 LEU A CA 1
ATOM 609 C C . LEU A 1 74 ? 11.130 -0.032 -10.869 1.00 86.56 74 LEU A C 1
ATOM 611 O O . LEU A 1 74 ? 11.924 0.274 -11.752 1.00 86.56 74 LEU A O 1
ATOM 615 N N . MET A 1 75 ? 11.336 -1.071 -10.056 1.00 87.75 75 MET A N 1
ATOM 616 C CA . MET A 1 75 ? 12.513 -1.944 -10.154 1.00 87.75 75 MET A CA 1
ATOM 617 C C . MET A 1 75 ? 12.593 -2.648 -11.510 1.00 87.75 75 MET A C 1
ATOM 619 O O . MET A 1 75 ? 13.629 -2.581 -12.172 1.00 87.75 75 MET A O 1
ATOM 623 N N . SER A 1 76 ? 11.487 -3.243 -11.956 1.00 85.75 76 SER A N 1
ATOM 624 C CA . SER A 1 76 ? 11.418 -3.946 -13.242 1.00 85.75 76 SER A CA 1
ATOM 625 C C . SER A 1 76 ? 11.742 -3.007 -14.405 1.00 85.75 76 SER A C 1
ATOM 627 O O . SER A 1 76 ? 12.537 -3.332 -15.281 1.00 85.75 76 SER A O 1
ATOM 629 N N . LEU A 1 77 ? 11.213 -1.782 -14.377 1.00 82.25 77 LEU A N 1
ATOM 630 C CA . LEU A 1 77 ? 11.530 -0.756 -15.365 1.00 82.25 77 LEU A CA 1
ATOM 631 C C . LEU A 1 77 ? 13.021 -0.399 -15.360 1.00 82.25 77 LEU A C 1
ATOM 633 O O . LEU A 1 77 ? 13.624 -0.240 -16.417 1.00 82.25 77 LEU A O 1
ATOM 637 N N . GLN A 1 78 ? 13.635 -0.259 -14.182 1.00 84.38 78 GLN A N 1
ATOM 638 C CA . GLN A 1 78 ? 15.067 0.029 -14.082 1.00 84.38 78 GLN A CA 1
ATOM 639 C C . GLN A 1 78 ? 15.919 -1.088 -14.676 1.00 84.38 78 GLN A C 1
ATOM 641 O O . GLN A 1 78 ? 16.883 -0.788 -15.380 1.00 84.38 78 GLN A O 1
ATOM 646 N N . GLN A 1 79 ? 15.547 -2.343 -14.428 1.00 85.31 79 GLN A N 1
ATOM 647 C CA . GLN A 1 79 ? 16.197 -3.502 -15.025 1.00 85.31 79 GLN A CA 1
ATOM 648 C C . GLN A 1 79 ? 16.092 -3.462 -16.552 1.00 85.31 79 GLN A C 1
ATOM 650 O O . GLN A 1 79 ? 17.118 -3.544 -17.224 1.00 85.31 79 GLN A O 1
ATOM 655 N N . GLN A 1 80 ? 14.894 -3.235 -17.101 1.00 80.62 80 GLN A N 1
ATOM 656 C CA . GLN A 1 80 ? 14.701 -3.181 -18.554 1.00 80.62 80 GLN A CA 1
ATOM 657 C C . GLN A 1 80 ? 15.540 -2.100 -19.222 1.00 80.62 80 GLN A C 1
ATOM 659 O O . GLN A 1 80 ? 16.150 -2.317 -20.262 1.00 80.62 80 GLN A O 1
ATOM 664 N N . LEU A 1 81 ? 15.644 -0.935 -18.593 1.00 79.25 81 LEU A N 1
ATOM 665 C CA . LEU A 1 81 ? 16.456 0.153 -19.123 1.00 79.25 81 LEU A CA 1
ATOM 666 C C . LEU A 1 81 ? 17.950 -0.167 -19.127 1.00 79.25 81 LEU A C 1
ATOM 668 O O . LEU A 1 81 ? 18.663 0.284 -20.020 1.00 79.25 81 LEU A O 1
ATOM 672 N N . SER A 1 82 ? 18.433 -0.921 -18.141 1.00 84.12 82 SER A N 1
ATOM 673 C CA . SER A 1 82 ? 19.808 -1.422 -18.146 1.00 84.12 82 SER A CA 1
ATOM 674 C C . SER A 1 82 ? 20.015 -2.437 -19.273 1.00 84.12 82 SER A C 1
ATOM 676 O O . SER A 1 82 ? 21.006 -2.341 -19.990 1.00 84.12 82 SER A O 1
ATOM 678 N N . THR A 1 83 ? 19.051 -3.335 -19.500 1.00 83.56 83 THR A N 1
ATOM 679 C CA . THR A 1 83 ? 19.079 -4.300 -20.612 1.00 83.56 83 THR A CA 1
ATOM 680 C C . THR A 1 83 ? 19.095 -3.617 -21.979 1.00 83.56 83 THR A C 1
ATOM 682 O O . THR A 1 83 ? 19.887 -4.007 -22.835 1.00 83.56 83 THR A O 1
ATOM 685 N N . ILE A 1 84 ? 18.296 -2.562 -22.175 1.00 81.19 84 ILE A N 1
ATOM 686 C CA . ILE A 1 84 ? 18.287 -1.767 -23.416 1.00 81.19 84 ILE A CA 1
ATOM 687 C C . ILE A 1 84 ? 19.651 -1.113 -23.645 1.00 81.19 84 ILE A C 1
ATOM 689 O O . ILE A 1 84 ? 20.178 -1.158 -24.749 1.00 81.19 84 ILE A O 1
ATOM 693 N N . LYS A 1 85 ? 20.257 -0.532 -22.602 1.00 81.19 85 LYS A N 1
ATOM 694 C CA . LYS A 1 85 ? 21.573 0.118 -22.720 1.00 81.19 85 LYS A CA 1
ATOM 695 C C . LYS A 1 85 ? 22.691 -0.841 -23.123 1.00 81.19 85 LYS A C 1
ATOM 697 O O . LYS A 1 85 ? 23.647 -0.397 -23.745 1.00 81.19 85 LYS A O 1
ATOM 702 N N . ILE A 1 86 ? 22.596 -2.106 -22.717 1.00 84.50 86 ILE A N 1
ATOM 703 C CA . ILE A 1 86 ? 23.641 -3.108 -22.955 1.00 84.50 86 ILE A CA 1
ATOM 704 C C . ILE A 1 86 ? 23.390 -3.865 -24.260 1.00 84.50 86 ILE A C 1
ATOM 706 O O . ILE A 1 86 ? 24.305 -4.033 -25.055 1.00 84.50 86 ILE A O 1
ATOM 710 N N . SER A 1 87 ? 22.163 -4.341 -24.475 1.00 81.19 87 SER A N 1
ATOM 711 C CA . SER A 1 87 ? 21.835 -5.231 -25.594 1.00 81.19 87 SER A CA 1
ATOM 712 C C . SER A 1 87 ? 21.200 -4.525 -26.789 1.00 81.19 87 SER A C 1
ATOM 714 O O . SER A 1 87 ? 21.024 -5.149 -27.828 1.00 81.19 87 SER A O 1
ATOM 716 N N . GLY A 1 88 ? 20.770 -3.269 -26.635 1.00 76.75 88 GLY A N 1
ATOM 717 C CA . GLY A 1 88 ? 19.952 -2.564 -27.626 1.00 76.75 88 GLY A CA 1
ATOM 718 C C . GLY A 1 88 ? 18.530 -3.115 -27.776 1.00 76.75 88 GLY A C 1
ATOM 719 O O . GLY A 1 88 ? 17.718 -2.500 -28.452 1.00 76.75 88 GLY A O 1
ATOM 720 N N . THR A 1 89 ? 18.206 -4.239 -27.128 1.00 72.19 89 THR A N 1
ATOM 721 C CA . THR A 1 89 ? 16.915 -4.925 -27.247 1.00 72.19 89 THR A CA 1
ATOM 722 C C . THR A 1 89 ? 16.123 -4.862 -25.949 1.00 72.19 89 THR A C 1
ATOM 724 O O . THR A 1 89 ? 16.674 -4.846 -24.845 1.00 72.19 89 THR A O 1
ATOM 727 N N . ILE A 1 90 ? 14.802 -4.838 -26.091 1.00 70.69 90 ILE A N 1
ATOM 728 C CA . ILE A 1 90 ? 13.852 -4.941 -24.988 1.00 70.69 90 ILE A CA 1
ATOM 729 C C . ILE A 1 90 ? 13.458 -6.409 -24.835 1.00 70.69 90 ILE A C 1
ATOM 731 O O . ILE A 1 90 ? 13.170 -7.081 -25.823 1.00 70.69 90 ILE A O 1
ATOM 735 N N . LYS A 1 91 ? 13.403 -6.909 -23.599 1.00 70.06 91 LYS A N 1
ATOM 736 C CA . LYS A 1 91 ? 12.868 -8.243 -23.285 1.00 70.06 91 LYS A CA 1
ATOM 737 C C . LYS A 1 91 ? 11.774 -8.112 -22.229 1.00 70.06 91 LYS A C 1
ATOM 739 O O . LYS A 1 91 ? 11.787 -7.159 -21.473 1.00 70.06 91 LYS A O 1
ATOM 744 N N . ASP A 1 92 ? 10.814 -9.026 -22.168 1.00 69.31 92 ASP A N 1
ATOM 745 C CA . ASP A 1 92 ? 9.936 -9.248 -21.003 1.00 69.31 92 ASP A CA 1
ATOM 746 C C . ASP A 1 92 ? 9.213 -8.019 -20.391 1.00 69.31 92 ASP A C 1
ATOM 748 O O . ASP A 1 92 ? 9.143 -7.850 -19.170 1.00 69.31 92 ASP A O 1
ATOM 752 N N . THR A 1 93 ? 8.621 -7.146 -21.213 1.00 75.12 93 THR A N 1
ATOM 753 C CA . THR A 1 93 ? 7.820 -5.992 -20.735 1.00 75.12 93 THR A CA 1
ATOM 754 C C . THR A 1 93 ? 6.393 -6.362 -20.315 1.00 75.12 93 THR A C 1
ATOM 756 O O . THR A 1 93 ? 5.736 -5.596 -19.605 1.00 75.12 93 THR A O 1
ATOM 759 N N . THR A 1 94 ? 5.931 -7.564 -20.667 1.00 80.00 94 THR A N 1
ATOM 760 C CA . THR A 1 94 ? 4.593 -8.093 -20.354 1.00 80.00 94 THR A CA 1
ATOM 761 C C . THR A 1 94 ? 4.309 -8.144 -18.853 1.00 80.00 94 THR A C 1
ATOM 763 O O . THR A 1 94 ? 3.217 -7.781 -18.419 1.00 80.00 94 THR A O 1
ATOM 766 N N . ALA A 1 95 ? 5.295 -8.532 -18.037 1.00 80.31 95 ALA A N 1
ATOM 767 C CA . ALA A 1 95 ? 5.141 -8.585 -16.582 1.00 80.31 95 ALA A CA 1
ATOM 768 C C . ALA A 1 95 ? 4.915 -7.188 -15.979 1.00 80.31 95 ALA A C 1
ATOM 770 O O . ALA A 1 95 ? 4.087 -7.012 -15.086 1.00 80.31 95 ALA A O 1
ATOM 771 N N . ILE A 1 96 ? 5.600 -6.174 -16.520 1.00 81.38 96 ILE A N 1
ATOM 772 C CA . ILE A 1 96 ? 5.432 -4.779 -16.103 1.00 81.38 96 ILE A CA 1
ATOM 773 C C . ILE A 1 96 ? 4.029 -4.293 -16.472 1.00 81.38 96 ILE A C 1
ATOM 775 O O . ILE A 1 96 ? 3.352 -3.695 -15.639 1.00 81.38 96 ILE A O 1
ATOM 779 N N . MET A 1 97 ? 3.569 -4.585 -17.692 1.00 82.12 97 MET A N 1
ATOM 780 C CA . MET A 1 97 ? 2.221 -4.221 -18.139 1.00 82.12 97 MET A CA 1
ATOM 781 C C . MET A 1 97 ? 1.128 -4.901 -17.305 1.00 82.12 97 MET A C 1
ATOM 783 O O . MET A 1 97 ? 0.132 -4.262 -16.967 1.00 82.12 97 MET A O 1
ATOM 787 N N . HIS A 1 98 ? 1.323 -6.165 -16.922 1.00 84.50 98 HIS A N 1
ATOM 788 C CA . HIS A 1 98 ? 0.375 -6.889 -16.080 1.00 84.50 98 HIS A CA 1
ATOM 789 C C . HIS A 1 98 ? 0.252 -6.263 -14.683 1.00 84.50 98 HIS A C 1
ATOM 791 O O . HIS A 1 98 ? -0.853 -5.918 -14.263 1.00 84.50 98 HIS A O 1
ATOM 797 N N . SER A 1 99 ? 1.379 -6.036 -14.001 1.00 82.69 99 SER A N 1
ATOM 798 C CA . SER A 1 99 ? 1.407 -5.362 -12.694 1.00 82.69 99 SER A CA 1
ATOM 799 C C . SER A 1 99 ? 0.884 -3.929 -12.771 1.00 82.69 99 SER A C 1
ATOM 801 O O . SER A 1 99 ? 0.307 -3.413 -11.820 1.00 82.69 99 SER A O 1
ATOM 803 N N . MET A 1 100 ? 1.037 -3.270 -13.917 1.00 83.94 100 MET A N 1
ATOM 804 C CA . MET A 1 100 ? 0.492 -1.934 -14.108 1.00 83.94 100 MET A CA 1
ATOM 805 C C . MET A 1 100 ? -1.036 -1.926 -14.177 1.00 83.94 100 MET A C 1
ATOM 807 O O . MET A 1 100 ? -1.687 -1.023 -13.649 1.00 83.94 100 MET A O 1
ATOM 811 N N . ASN A 1 101 ? -1.627 -2.950 -14.790 1.00 84.88 101 ASN A N 1
ATOM 812 C CA . ASN A 1 101 ? -3.074 -3.060 -14.929 1.00 84.88 101 ASN A CA 1
ATOM 813 C C . ASN A 1 101 ? -3.792 -3.199 -13.572 1.00 84.88 101 ASN A C 1
ATOM 815 O O . ASN A 1 101 ? -4.922 -2.733 -13.425 1.00 84.88 101 ASN A O 1
ATOM 819 N N . SER A 1 102 ? -3.153 -3.795 -12.556 1.00 83.62 102 SER A N 1
ATOM 820 C CA . SER A 1 102 ? -3.728 -3.825 -11.203 1.00 83.62 102 SER A CA 1
ATOM 821 C C . SER A 1 102 ? -3.766 -2.434 -10.568 1.00 83.62 102 SER A C 1
ATOM 823 O O . SER A 1 102 ? -4.750 -2.091 -9.914 1.00 83.62 102 SER A O 1
ATOM 825 N N . LEU A 1 103 ? -2.751 -1.604 -10.819 1.00 82.38 103 LEU A N 1
ATOM 826 C CA . LEU A 1 103 ? -2.655 -0.247 -10.279 1.00 82.38 103 LEU A CA 1
ATOM 827 C C . LEU A 1 103 ? -3.580 0.759 -10.964 1.00 82.38 103 LEU A C 1
ATOM 829 O O . LEU A 1 103 ? -4.043 1.696 -10.321 1.00 82.38 103 LEU A O 1
ATOM 833 N N . VAL A 1 104 ? -3.930 0.550 -12.236 1.00 82.25 104 VAL A N 1
ATOM 834 C CA . VAL A 1 104 ? -4.946 1.369 -12.927 1.00 82.25 104 VAL A CA 1
ATOM 835 C C . VAL A 1 104 ? -6.308 1.298 -12.222 1.00 82.25 104 VAL A C 1
ATOM 837 O O . VAL A 1 104 ? -7.097 2.238 -12.303 1.00 82.25 104 VAL A O 1
ATOM 840 N N . LYS A 1 105 ? -6.586 0.217 -11.487 1.00 80.12 105 LYS A N 1
ATOM 841 C CA . LYS A 1 105 ? -7.832 0.039 -10.726 1.00 80.12 105 LYS A CA 1
ATOM 842 C C . LYS A 1 105 ? -7.827 0.750 -9.369 1.00 80.12 105 LYS A C 1
ATOM 844 O O . LYS A 1 105 ? -8.838 0.709 -8.671 1.00 80.12 105 LYS A O 1
ATOM 849 N N . VAL A 1 106 ? -6.712 1.365 -8.976 1.00 85.19 106 VAL A N 1
ATOM 850 C CA . VAL A 1 106 ? -6.590 2.135 -7.734 1.00 85.19 106 VAL A CA 1
ATOM 851 C C . VAL A 1 106 ? -6.890 3.604 -8.055 1.00 85.19 106 VAL A C 1
ATOM 853 O O . VAL A 1 106 ? -6.083 4.235 -8.743 1.00 85.19 106 VAL A O 1
ATOM 856 N N . PRO A 1 107 ? -8.041 4.157 -7.619 1.00 84.94 107 PRO A N 1
ATOM 857 C CA . PRO A 1 107 ? -8.499 5.487 -8.030 1.00 84.94 107 PRO A CA 1
ATOM 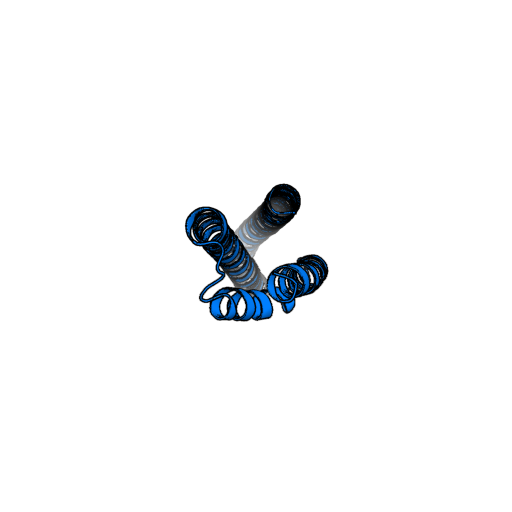858 C C . PRO A 1 107 ? -7.457 6.592 -7.833 1.00 84.94 107 PRO A C 1
ATOM 860 O O . PRO A 1 107 ? -7.311 7.465 -8.683 1.00 84.94 107 PRO A O 1
ATOM 863 N N . GLU A 1 108 ? -6.692 6.514 -6.747 1.00 83.12 108 GLU A N 1
ATOM 864 C CA . GLU A 1 108 ? -5.711 7.512 -6.3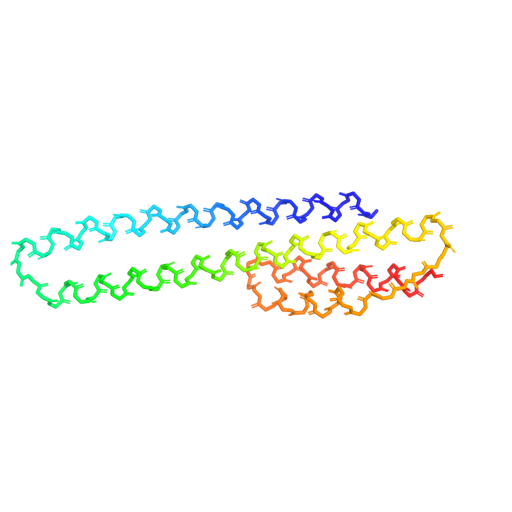26 1.00 83.12 108 GLU A CA 1
ATOM 865 C C . GLU A 1 108 ? -4.551 7.682 -7.312 1.00 83.12 108 GLU A C 1
ATOM 867 O O . GLU A 1 108 ? -3.978 8.764 -7.399 1.00 83.12 108 GLU A O 1
ATOM 872 N N . ILE A 1 109 ? -4.207 6.625 -8.052 1.00 86.75 109 ILE A N 1
ATOM 873 C CA . ILE A 1 109 ? -3.064 6.604 -8.978 1.00 86.75 109 ILE A CA 1
ATOM 874 C C . ILE A 1 109 ? -3.470 6.253 -10.414 1.00 86.75 109 ILE A C 1
ATOM 876 O O . ILE A 1 109 ? -2.623 6.259 -11.309 1.00 86.75 109 ILE A O 1
ATOM 880 N N . SER A 1 110 ? -4.753 5.959 -10.644 1.00 87.31 110 SER A N 1
ATOM 881 C CA . SER A 1 110 ? -5.287 5.419 -11.897 1.00 87.31 110 SER A CA 1
ATOM 882 C C . SER A 1 110 ? -4.856 6.234 -13.114 1.00 87.31 110 SER A C 1
ATOM 884 O O . SER A 1 110 ? -4.280 5.686 -14.055 1.00 87.31 110 SER A O 1
ATOM 886 N N . GLN A 1 111 ? -5.048 7.554 -13.062 1.00 88.19 111 GLN A N 1
ATOM 887 C CA . GLN A 1 111 ? -4.704 8.451 -14.162 1.00 88.19 111 GLN A CA 1
ATOM 888 C C . GLN A 1 111 ? -3.205 8.409 -14.490 1.00 88.19 111 GLN A C 1
ATOM 890 O O . GLN A 1 111 ? -2.828 8.204 -15.643 1.00 88.19 111 GLN A O 1
ATOM 895 N N . THR A 1 112 ? -2.342 8.532 -13.477 1.00 86.81 112 THR A N 1
ATOM 896 C CA . THR A 1 112 ? -0.883 8.489 -13.661 1.00 86.81 112 THR A CA 1
ATOM 897 C C . THR A 1 112 ? -0.440 7.146 -14.248 1.00 86.81 112 THR A C 1
ATOM 899 O O . THR A 1 112 ? 0.417 7.106 -15.129 1.00 86.81 112 THR A O 1
ATOM 902 N N . MET A 1 113 ? -1.035 6.035 -13.805 1.00 88.06 113 MET A N 1
ATOM 903 C CA . MET A 1 113 ? -0.695 4.702 -14.311 1.00 88.06 113 MET A CA 1
ATOM 904 C C . MET A 1 113 ? -1.178 4.485 -15.752 1.00 88.06 113 MET A C 1
ATOM 906 O O . MET A 1 113 ? -0.465 3.866 -16.544 1.00 88.06 113 MET A O 1
ATOM 910 N N . GLN A 1 114 ? -2.337 5.033 -16.131 1.00 88.50 114 GLN A N 1
ATOM 911 C CA . GLN A 1 114 ? -2.822 5.010 -17.516 1.00 88.50 114 GLN A CA 1
ATOM 912 C C . GLN A 1 114 ? -1.927 5.827 -18.452 1.00 88.50 114 GLN A C 1
ATOM 914 O O . GLN A 1 114 ? -1.574 5.358 -19.536 1.00 88.50 114 GLN A O 1
ATOM 919 N N . GLU A 1 115 ? -1.542 7.038 -18.046 1.00 87.62 115 GLU A N 1
ATOM 920 C CA . GLU A 1 115 ? -0.627 7.891 -18.811 1.00 87.62 115 GLU A CA 1
ATOM 921 C C . GLU A 1 115 ? 0.728 7.210 -18.992 1.00 87.62 115 GLU A C 1
ATOM 923 O O . GLU A 1 115 ? 1.233 7.108 -20.112 1.00 87.62 115 GLU A O 1
ATOM 928 N N . PHE A 1 116 ? 1.275 6.650 -17.915 1.00 85.69 116 PHE A N 1
ATOM 929 C CA . PHE A 1 116 ? 2.526 5.915 -17.986 1.00 85.69 116 PHE A CA 1
ATOM 930 C C . PHE A 1 116 ? 2.412 4.655 -18.849 1.00 85.69 116 PHE A C 1
ATOM 932 O O . PHE A 1 116 ? 3.315 4.390 -19.634 1.00 85.69 116 PHE A O 1
ATOM 939 N N . SER A 1 117 ? 1.318 3.891 -18.763 1.00 84.69 117 SER A N 1
ATOM 940 C CA . SER A 1 117 ? 1.092 2.718 -19.622 1.00 84.69 117 SER A CA 1
ATOM 941 C C . SER A 1 117 ? 1.101 3.100 -21.109 1.00 84.69 117 SER A C 1
ATOM 943 O O . SER A 1 117 ? 1.754 2.435 -21.920 1.00 84.69 117 SER A O 1
ATOM 945 N N . LYS A 1 118 ? 0.469 4.227 -21.468 1.00 86.88 118 LYS A N 1
ATOM 946 C CA . LYS A 1 118 ? 0.498 4.772 -22.834 1.00 86.88 118 LYS A CA 1
ATOM 947 C C . LYS A 1 118 ? 1.906 5.195 -23.255 1.00 86.88 118 LYS A C 1
ATOM 949 O O . LYS A 1 118 ? 2.343 4.831 -24.346 1.00 86.88 118 LYS A O 1
ATOM 954 N N . GLU A 1 119 ? 2.618 5.959 -22.424 1.00 84.50 119 GLU A N 1
ATOM 955 C CA . GLU A 1 119 ? 3.985 6.398 -22.736 1.00 84.50 119 GLU A CA 1
ATOM 956 C C . GLU A 1 119 ? 4.948 5.209 -22.861 1.00 84.50 119 GLU A C 1
ATOM 958 O O . GLU A 1 119 ? 5.755 5.164 -23.787 1.00 84.50 119 GLU A O 1
ATOM 963 N N . MET A 1 120 ? 4.837 4.226 -21.969 1.00 80.56 120 MET A N 1
ATOM 964 C CA . MET A 1 120 ? 5.641 3.008 -21.974 1.00 80.56 120 MET A CA 1
ATOM 965 C C . MET A 1 120 ? 5.427 2.206 -23.262 1.00 80.56 120 MET A C 1
ATOM 967 O O . MET A 1 120 ? 6.396 1.820 -23.908 1.00 80.56 120 MET A O 1
ATOM 971 N N . THR A 1 121 ? 4.171 2.000 -23.664 1.00 81.75 121 THR A N 1
ATOM 972 C CA . THR A 1 121 ? 3.840 1.264 -24.893 1.00 81.75 121 THR A CA 1
ATOM 973 C C . THR A 1 121 ? 4.433 1.948 -26.125 1.00 81.75 121 THR A C 1
ATOM 975 O O . THR A 1 121 ? 5.006 1.281 -26.978 1.00 81.75 121 THR A O 1
ATOM 978 N N . LYS A 1 122 ? 4.389 3.286 -26.193 1.00 81.88 122 LYS A N 1
ATOM 979 C CA . LYS A 1 122 ? 5.037 4.043 -27.277 1.00 81.88 122 LYS A CA 1
ATOM 980 C C . LYS A 1 122 ? 6.552 3.868 -27.287 1.00 81.88 122 LYS A C 1
ATOM 982 O O . LYS A 1 122 ? 7.131 3.718 -28.354 1.00 81.88 122 LYS A O 1
ATOM 987 N N . VAL A 1 123 ? 7.189 3.904 -26.115 1.00 77.19 123 VAL A N 1
ATOM 988 C CA . VAL A 1 123 ? 8.640 3.704 -26.003 1.00 77.19 123 VAL A CA 1
ATOM 989 C C . VAL A 1 123 ? 9.034 2.301 -26.451 1.00 77.19 123 VAL A C 1
ATOM 991 O O . VAL A 1 123 ? 10.072 2.171 -27.073 1.00 77.19 123 VAL A O 1
ATOM 994 N N . PHE A 1 124 ? 8.215 1.284 -26.178 1.00 69.88 124 PHE A N 1
ATOM 995 C CA . PHE A 1 124 ? 8.524 -0.104 -26.525 1.00 69.88 124 PHE A CA 1
ATOM 996 C C . PHE A 1 124 ? 8.136 -0.527 -27.946 1.00 69.88 124 PHE A C 1
ATOM 998 O O . PHE A 1 124 ? 8.689 -1.502 -28.433 1.00 69.88 124 PHE A O 1
ATOM 1005 N N . LEU A 1 125 ? 7.196 0.161 -28.603 1.00 66.50 125 LEU A N 1
ATOM 1006 C CA . LEU A 1 125 ? 6.826 -0.118 -29.999 1.00 66.50 125 LEU A CA 1
ATOM 1007 C C . LEU A 1 125 ? 7.685 0.648 -31.020 1.00 66.50 125 LEU A C 1
ATOM 1009 O O . LEU A 1 125 ? 7.741 0.246 -32.176 1.00 66.50 125 LEU A O 1
ATOM 1013 N N . ASN A 1 126 ? 8.325 1.748 -30.610 1.00 55.88 126 ASN A N 1
ATOM 1014 C CA . ASN A 1 126 ? 9.105 2.625 -31.495 1.00 55.88 126 ASN A CA 1
ATOM 1015 C C . ASN A 1 126 ? 10.632 2.419 -31.389 1.00 55.88 126 ASN A C 1
ATOM 1017 O O . ASN A 1 126 ? 11.390 3.266 -31.863 1.00 55.88 126 ASN A O 1
ATOM 1021 N N . THR A 1 127 ? 11.083 1.340 -30.748 1.00 50.75 127 THR A N 1
ATOM 1022 C CA . THR A 1 127 ? 12.494 0.927 -30.611 1.00 50.75 127 THR A CA 1
ATOM 1023 C C . THR A 1 127 ? 12.630 -0.532 -30.982 1.00 50.75 127 THR A C 1
ATOM 1025 O O . THR A 1 127 ? 13.592 -0.857 -31.704 1.00 50.75 127 THR A O 1
#

Foldseek 3Di:
DLVVLVVLLVVLLVVLVVVLVVLVVVLVVLVVVLVVCVVVVVVVSNVVSVVSNVVSVVVNVVSVVLNVLSVVLNVVVVVQVVVCVPPVDGDDCVVSLVSLVVNCPPVSCVVVSVVVSVVVVCVRVVD

pLDDT: mean 88.29, std 9.02, range [50.75, 98.06]

Radius of gyration: 20.33 Å; chains: 1; bounding box: 47×21×62 Å

Secondary structure (DSSP, 8-state):
-HHHHHHHHHHHHHHHHHHHHHHHHHHHHHHHHHHHHHHHT-HHHHHHHHHHHHHHHHHHHHHHHHHHHHHHHHHHHHHHHHHHHHHS-----HHHHHHHHHHHTSTTTHHHHHHHHHHHHHHHH--

Sequence (127 aa):
QVRKWRREFRTQERQIDRQINSITMEENKIKASLKQAAKRGDKKICTALAKEIIHSRNAKNKLYETKAQLNSILMSLQQQLSTIKISGTIKDTTAIMHSMNSLVKVPEISQTMQEFSKEMTKVFLNT